Protein AF-A0AA86IU92-F1 (afdb_monomer_lite)

pLDDT: mean 77.69, std 17.79, range [36.94, 96.38]

Secondary structure (DSSP, 8-state):
------------------------TT-EEEETTEEEE--TT-PEEEEEEEEEEETT-TTSPPEEEEEEEEEEESSEEEE--PPSSEEEEEEEEETTEEEEEEEEE-SSS-EEE--EE-

Sequence (118 aa):
MKSLLLLFPFMLSACCWEHQIALHPGDASINRSSICISSSGGKNLSGYALDARTLDNHYAERDLVVSETVNARTPYCFKLNLDSYMEYTLYYELDDVNYTVQFITDNSPIVYTKAYSN

Structure (mmCIF, N/CA/C/O backbone):
data_AF-A0AA86IU92-F1
#
_entry.id   AF-A0AA86IU92-F1
#
loop_
_atom_site.group_PDB
_atom_site.id
_atom_site.type_symbol
_atom_site.label_atom_id
_atom_site.label_alt_id
_atom_site.label_comp_id
_atom_site.label_asym_id
_atom_site.label_entity_id
_atom_site.label_seq_id
_atom_site.pdbx_PDB_ins_code
_atom_site.Cartn_x
_atom_site.Cartn_y
_atom_site.Cartn_z
_atom_site.occupancy
_atom_site.B_iso_or_equiv
_atom_site.auth_seq_id
_atom_site.auth_comp_id
_atom_site.auth_asym_id
_atom_site.auth_atom_id
_atom_site.pdbx_PDB_model_num
ATOM 1 N N . MET A 1 1 ? 46.568 -12.686 51.728 1.00 39.03 1 MET A N 1
ATOM 2 C CA . MET A 1 1 ? 45.407 -13.414 51.163 1.00 39.03 1 MET A CA 1
ATOM 3 C C . MET A 1 1 ? 44.272 -12.399 51.057 1.00 39.03 1 MET A C 1
ATOM 5 O O . MET A 1 1 ? 43.881 -11.865 52.078 1.00 39.03 1 MET A O 1
ATOM 9 N N . LYS A 1 2 ? 44.072 -11.790 49.880 1.00 44.25 2 LYS A N 1
ATOM 10 C CA . LYS A 1 2 ? 42.998 -12.107 48.913 1.00 44.25 2 LYS A CA 1
ATOM 11 C C . LYS A 1 2 ? 41.590 -12.058 49.533 1.00 44.25 2 LYS A C 1
ATOM 13 O O . LYS A 1 2 ? 41.143 -13.052 50.083 1.00 44.25 2 LYS A O 1
ATOM 18 N N . SER A 1 3 ? 40.881 -10.949 49.329 1.00 51.94 3 SER A N 1
ATOM 19 C CA . SER A 1 3 ? 39.486 -11.004 48.883 1.00 51.94 3 SER A CA 1
ATOM 20 C C . SER A 1 3 ? 39.173 -9.751 48.070 1.00 51.94 3 SER A C 1
ATOM 22 O O . SER A 1 3 ? 39.070 -8.641 48.584 1.00 51.94 3 SER A O 1
ATOM 24 N N . LEU A 1 4 ? 39.155 -9.974 46.762 1.00 55.44 4 LEU A N 1
ATOM 25 C CA . LEU A 1 4 ? 38.737 -9.081 45.700 1.00 55.44 4 LEU A CA 1
ATOM 26 C C . LEU A 1 4 ? 37.233 -9.348 45.528 1.00 55.44 4 LEU A C 1
ATOM 28 O O . LEU A 1 4 ? 36.868 -10.425 45.065 1.00 55.44 4 LEU A O 1
ATOM 32 N N . LEU A 1 5 ? 36.371 -8.426 45.949 1.00 53.19 5 LEU A N 1
ATOM 33 C CA . LEU A 1 5 ? 34.919 -8.507 45.744 1.00 53.19 5 LEU A CA 1
ATOM 34 C C . LEU A 1 5 ? 34.531 -7.290 44.896 1.00 53.19 5 LEU A C 1
ATOM 36 O O . LEU A 1 5 ? 34.331 -6.195 45.403 1.00 53.19 5 LEU A O 1
ATOM 40 N N . LEU A 1 6 ? 34.863 -7.360 43.605 1.00 54.34 6 LEU A N 1
ATOM 41 C CA . LEU A 1 6 ? 33.914 -7.634 42.519 1.00 54.34 6 LEU A CA 1
ATOM 42 C C . LEU A 1 6 ? 32.808 -6.574 42.435 1.00 54.34 6 LEU A C 1
ATOM 44 O O . LEU A 1 6 ? 31.696 -6.746 42.919 1.00 54.34 6 LEU A O 1
ATOM 48 N N . LEU A 1 7 ? 33.203 -5.462 41.807 1.00 54.31 7 LEU A N 1
ATOM 49 C CA . LEU A 1 7 ? 32.497 -4.763 40.730 1.00 54.31 7 LEU A CA 1
ATOM 50 C C . LEU A 1 7 ? 31.068 -5.267 40.485 1.00 54.31 7 LEU A C 1
ATOM 52 O O . LEU A 1 7 ? 30.880 -6.341 39.924 1.00 54.31 7 LEU A O 1
ATOM 56 N N . PHE A 1 8 ? 30.087 -4.437 40.830 1.00 50.84 8 PHE A N 1
ATOM 57 C CA . PHE A 1 8 ? 28.767 -4.425 40.205 1.00 50.84 8 PHE A CA 1
ATOM 58 C C . PHE A 1 8 ? 28.943 -4.029 38.728 1.00 50.84 8 PHE A C 1
ATOM 60 O O . PHE A 1 8 ? 29.251 -2.862 38.473 1.00 50.84 8 PHE A O 1
ATOM 67 N N . PRO A 1 9 ? 28.721 -4.901 37.727 1.00 54.94 9 PRO A N 1
ATOM 68 C CA . PRO A 1 9 ? 28.294 -4.407 36.440 1.00 54.94 9 PRO A CA 1
ATOM 69 C C . PRO A 1 9 ? 26.780 -4.246 36.560 1.00 54.94 9 PRO A C 1
ATOM 71 O O . PRO A 1 9 ? 26.026 -5.217 36.493 1.00 54.94 9 PRO A O 1
ATOM 74 N N . PHE A 1 10 ? 26.323 -3.011 36.765 1.00 52.16 10 PHE A N 1
ATOM 75 C CA . PHE A 1 10 ? 24.986 -2.656 36.312 1.00 52.16 10 PHE A CA 1
ATOM 76 C C . PHE A 1 10 ? 24.996 -2.905 34.804 1.00 52.16 10 PHE A C 1
ATOM 78 O O . PHE A 1 10 ? 25.493 -2.096 34.023 1.00 52.16 10 PHE A O 1
ATOM 85 N N . MET A 1 11 ? 24.519 -4.089 34.424 1.00 49.09 11 MET A N 1
ATOM 86 C CA . MET A 1 11 ? 24.037 -4.396 33.092 1.00 49.09 11 MET A CA 1
ATOM 87 C C . MET A 1 11 ? 22.892 -3.420 32.845 1.00 49.09 11 MET A C 1
ATOM 89 O O . MET A 1 11 ? 21.728 -3.722 33.093 1.00 49.09 11 MET A O 1
ATOM 93 N N . LEU A 1 12 ? 23.241 -2.204 32.424 1.00 49.56 12 LEU A N 1
ATOM 94 C CA . LEU A 1 12 ? 22.343 -1.364 31.667 1.00 49.56 12 LEU A CA 1
ATOM 95 C C . LEU A 1 12 ? 22.051 -2.180 30.418 1.00 49.56 12 LEU A C 1
ATOM 97 O O . LEU A 1 12 ? 22.818 -2.189 29.458 1.00 49.56 12 LEU A O 1
ATOM 101 N N . SER A 1 13 ? 20.956 -2.929 30.494 1.00 44.88 13 SER A N 1
ATOM 102 C CA . SER A 1 13 ? 20.151 -3.281 29.350 1.00 44.88 13 SER A CA 1
ATOM 103 C C . SER A 1 13 ? 19.896 -1.977 28.605 1.00 44.88 13 SER A C 1
ATOM 105 O O . SER A 1 13 ? 18.922 -1.267 28.861 1.00 44.88 13 SER A O 1
ATOM 107 N N . ALA A 1 14 ? 20.807 -1.630 27.699 1.00 43.88 14 ALA A N 1
ATOM 108 C CA . ALA A 1 14 ? 20.441 -0.897 26.516 1.00 43.88 14 ALA A CA 1
ATOM 109 C C . ALA A 1 14 ? 19.458 -1.833 25.817 1.00 43.88 14 ALA A C 1
ATOM 111 O O . ALA A 1 14 ? 19.845 -2.706 25.039 1.00 43.88 14 ALA A O 1
ATOM 112 N N . CYS A 1 15 ? 18.188 -1.727 26.233 1.00 41.53 15 CYS A N 1
ATOM 113 C CA . CYS A 1 15 ? 17.056 -2.165 25.453 1.00 41.53 15 CYS A CA 1
ATOM 114 C C . CYS A 1 15 ? 17.402 -1.769 24.037 1.00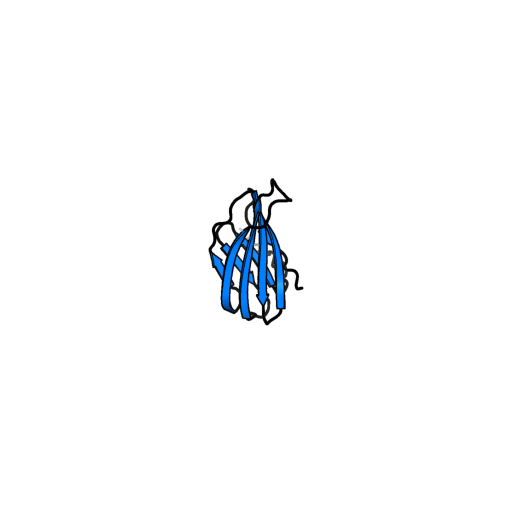 41.53 15 CYS A C 1
ATOM 116 O O . CYS A 1 15 ? 17.709 -0.599 23.786 1.00 41.53 15 CYS A O 1
ATOM 118 N N . CYS A 1 16 ? 17.454 -2.778 23.172 1.00 40.06 16 CYS A N 1
ATOM 119 C CA . CYS A 1 16 ? 17.524 -2.579 21.749 1.00 40.06 16 CYS A CA 1
ATOM 120 C C . CYS A 1 16 ? 16.503 -1.490 21.454 1.00 40.06 16 CYS A C 1
ATOM 122 O O . CYS A 1 16 ? 15.301 -1.678 21.636 1.00 40.06 16 CYS A O 1
ATOM 124 N N . TRP A 1 17 ? 17.017 -0.307 21.130 1.00 37.62 17 TRP A N 1
ATOM 125 C CA . TRP A 1 17 ? 16.248 0.775 20.564 1.00 37.62 17 TRP A CA 1
ATOM 126 C C . TRP A 1 17 ? 15.938 0.289 19.155 1.00 37.62 17 TRP A C 1
ATOM 128 O O . TRP A 1 17 ? 16.541 0.716 18.171 1.00 37.62 17 TRP A O 1
ATOM 138 N N . GLU A 1 18 ? 15.062 -0.715 19.076 1.00 41.59 18 GLU A N 1
ATOM 139 C CA . GLU A 1 18 ? 14.247 -0.942 17.908 1.00 41.59 18 GLU A CA 1
ATOM 140 C C . GLU A 1 18 ? 13.644 0.424 17.663 1.00 41.59 18 GLU A C 1
ATOM 142 O O . GLU A 1 18 ? 12.913 0.953 18.502 1.00 41.59 18 GLU A O 1
ATOM 147 N N . HIS A 1 19 ? 14.111 1.049 16.589 1.00 36.94 19 HIS A N 1
ATOM 148 C CA . HIS A 1 19 ? 13.586 2.285 16.062 1.00 36.94 19 HIS A CA 1
ATOM 149 C C . HIS A 1 19 ? 12.077 2.077 15.903 1.00 36.94 19 HIS A C 1
ATOM 151 O O . HIS A 1 19 ? 11.601 1.655 14.853 1.00 36.94 19 HIS A O 1
ATOM 157 N N . GLN A 1 20 ? 11.314 2.360 16.958 1.00 40.00 20 GLN A N 1
ATOM 158 C CA . GLN A 1 20 ? 9.896 2.633 16.875 1.00 40.00 20 GLN A CA 1
ATOM 159 C C . GLN A 1 20 ? 9.830 3.990 16.189 1.00 40.00 20 GLN A C 1
ATOM 161 O O . GLN A 1 20 ? 9.654 5.032 16.817 1.00 40.00 20 GLN A O 1
ATOM 166 N N . ILE A 1 21 ? 10.091 3.979 14.879 1.00 45.28 21 ILE A N 1
ATOM 167 C CA . ILE A 1 21 ? 9.661 5.033 13.980 1.00 45.28 21 ILE A CA 1
ATOM 168 C C . ILE A 1 21 ? 8.181 5.142 14.301 1.00 45.28 21 ILE A C 1
ATOM 170 O O . ILE A 1 21 ? 7.453 4.164 14.141 1.00 45.28 21 ILE A O 1
ATOM 174 N N . ALA A 1 22 ? 7.786 6.258 14.908 1.00 39.47 22 ALA A N 1
ATOM 175 C CA . ALA A 1 22 ? 6.407 6.500 15.276 1.00 39.47 22 ALA A CA 1
ATOM 176 C C . ALA A 1 22 ? 5.583 6.389 13.991 1.00 39.47 22 ALA A C 1
ATOM 178 O O . ALA A 1 22 ? 5.599 7.307 13.172 1.00 39.47 22 ALA A O 1
ATOM 179 N N . LEU A 1 23 ? 4.965 5.222 13.788 1.00 52.81 23 LEU A N 1
ATOM 180 C CA . LEU A 1 23 ? 4.169 4.941 12.608 1.00 52.81 23 LEU A CA 1
ATOM 181 C C . LEU A 1 23 ? 2.962 5.870 12.692 1.00 52.81 23 LEU A C 1
ATOM 183 O O . LEU A 1 23 ? 2.181 5.806 13.650 1.00 52.81 23 LEU A O 1
ATOM 187 N N . HIS A 1 24 ? 2.842 6.781 11.735 1.00 60.94 24 HIS A N 1
ATOM 188 C CA . HIS A 1 24 ? 1.644 7.588 11.607 1.00 60.94 24 HIS A CA 1
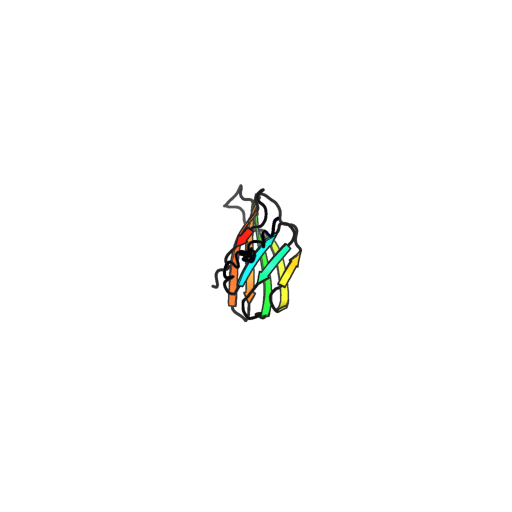ATOM 189 C C . HIS A 1 24 ? 0.451 6.652 11.333 1.00 60.94 24 HIS A C 1
ATOM 191 O O . HIS A 1 24 ? 0.630 5.563 10.778 1.00 60.94 24 HIS A O 1
ATOM 197 N N . PRO A 1 25 ? -0.776 7.020 11.749 1.00 60.94 25 PRO A N 1
ATOM 198 C CA . PRO A 1 25 ? -1.956 6.215 11.462 1.00 60.94 25 PRO A CA 1
ATOM 199 C C . PRO A 1 25 ? -2.079 6.016 9.950 1.00 60.94 25 PRO A C 1
ATOM 201 O O . PRO A 1 25 ? -2.292 6.988 9.226 1.00 60.94 25 PRO A O 1
ATOM 204 N N . GLY A 1 26 ? -1.930 4.773 9.497 1.00 66.06 26 GLY A N 1
ATOM 205 C CA . GLY A 1 26 ? -1.947 4.415 8.088 1.00 66.06 26 GLY A CA 1
ATOM 206 C C . GLY A 1 26 ? -0.603 3.958 7.530 1.00 66.06 26 GLY A C 1
ATOM 207 O O . GLY A 1 26 ? -0.619 3.412 6.444 1.00 66.06 26 GLY A O 1
ATOM 208 N N . ASP A 1 27 ? 0.538 4.107 8.202 1.00 79.75 27 ASP A N 1
ATOM 209 C CA . ASP A 1 27 ? 1.828 3.731 7.602 1.00 79.75 27 ASP A CA 1
ATOM 210 C C . ASP A 1 27 ? 1.875 2.282 7.080 1.00 79.75 27 ASP A C 1
ATOM 212 O O . ASP A 1 27 ? 1.335 1.344 7.681 1.00 79.75 27 ASP A O 1
ATOM 216 N N . ALA A 1 28 ? 2.565 2.111 5.950 1.00 85.69 28 ALA A N 1
ATOM 217 C CA . ALA A 1 28 ? 2.733 0.826 5.290 1.00 85.69 28 ALA A CA 1
ATOM 218 C C . ALA A 1 28 ? 4.197 0.370 5.343 1.00 85.69 28 ALA A C 1
ATOM 220 O O . ALA A 1 28 ? 5.127 1.131 5.059 1.00 85.69 28 ALA A O 1
ATOM 221 N N . SER A 1 29 ? 4.396 -0.899 5.694 1.00 87.38 29 SER A N 1
ATOM 222 C CA . SER A 1 29 ? 5.679 -1.591 5.569 1.00 87.38 29 SER A CA 1
ATOM 223 C C . SER A 1 29 ? 5.658 -2.466 4.324 1.00 87.38 29 SER A C 1
ATOM 225 O O . SER A 1 29 ? 4.726 -3.253 4.133 1.00 87.38 29 SER A O 1
ATOM 227 N N . ILE A 1 30 ? 6.675 -2.323 3.474 1.00 87.56 30 ILE A N 1
ATOM 228 C CA . ILE A 1 30 ? 6.763 -3.014 2.191 1.00 87.56 30 ILE A CA 1
ATOM 229 C C . ILE A 1 30 ? 7.956 -3.964 2.195 1.00 87.56 30 ILE A C 1
ATOM 231 O O . ILE A 1 30 ? 9.113 -3.585 2.394 1.00 87.56 30 ILE A O 1
ATOM 235 N N . ASN A 1 31 ? 7.653 -5.222 1.902 1.00 86.50 31 ASN A N 1
ATOM 236 C CA . ASN A 1 31 ? 8.600 -6.277 1.593 1.00 86.50 31 ASN A CA 1
ATOM 237 C C . ASN A 1 31 ? 8.312 -6.784 0.171 1.00 86.50 31 ASN A C 1
ATOM 239 O O . ASN A 1 31 ? 7.172 -6.746 -0.283 1.00 86.50 31 ASN A O 1
ATOM 243 N N . ARG A 1 32 ? 9.320 -7.322 -0.523 1.00 84.12 32 ARG A N 1
ATOM 244 C CA . ARG A 1 32 ? 9.176 -7.886 -1.877 1.00 84.12 32 ARG A CA 1
ATOM 245 C C . ARG A 1 32 ? 8.065 -8.930 -2.005 1.00 84.12 32 ARG A C 1
ATOM 247 O O . ARG A 1 32 ? 7.566 -9.119 -3.104 1.00 84.12 32 ARG A O 1
ATOM 254 N N . SER A 1 33 ? 7.711 -9.615 -0.918 1.00 88.81 33 SER A N 1
ATOM 255 C CA . SER A 1 33 ? 6.680 -10.659 -0.900 1.00 88.81 33 SER A CA 1
ATOM 256 C C . SER A 1 33 ? 5.402 -10.282 -0.134 1.00 88.81 33 SER A C 1
ATOM 258 O O . SER A 1 33 ? 4.487 -11.106 -0.019 1.00 88.81 33 SER A O 1
ATOM 260 N N . SER A 1 34 ? 5.322 -9.073 0.434 1.00 90.44 34 SER A N 1
ATOM 261 C CA . SER A 1 34 ? 4.161 -8.653 1.224 1.00 90.44 34 SER A CA 1
ATOM 262 C C . SER A 1 34 ? 4.107 -7.153 1.472 1.00 90.44 34 SER A C 1
ATOM 264 O O . SER A 1 34 ? 5.133 -6.526 1.732 1.00 90.44 34 SER A O 1
ATOM 266 N N . ILE A 1 35 ? 2.896 -6.621 1.567 1.00 91.50 35 ILE A N 1
ATOM 267 C CA . ILE A 1 35 ? 2.635 -5.266 2.055 1.00 91.50 35 ILE A CA 1
ATOM 268 C C . ILE A 1 35 ? 1.819 -5.370 3.341 1.00 91.50 35 ILE A C 1
ATOM 270 O O . ILE A 1 35 ? 0.859 -6.137 3.411 1.00 91.50 35 ILE A O 1
ATOM 274 N N . CYS A 1 36 ? 2.207 -4.605 4.358 1.00 91.50 36 CYS A N 1
ATOM 275 C CA . CYS A 1 36 ? 1.552 -4.562 5.659 1.00 91.50 36 CYS A CA 1
ATOM 276 C C . CYS A 1 36 ? 1.088 -3.141 5.980 1.00 91.50 36 CYS A C 1
ATOM 278 O O . CYS A 1 36 ? 1.917 -2.250 6.152 1.00 91.50 36 CYS A O 1
ATOM 280 N N . ILE A 1 37 ? -0.221 -2.944 6.122 1.00 90.38 37 ILE A N 1
ATOM 281 C CA . ILE A 1 37 ? -0.844 -1.674 6.509 1.00 90.38 37 ILE A CA 1
ATOM 282 C C . ILE A 1 37 ? -1.033 -1.665 8.026 1.00 90.38 37 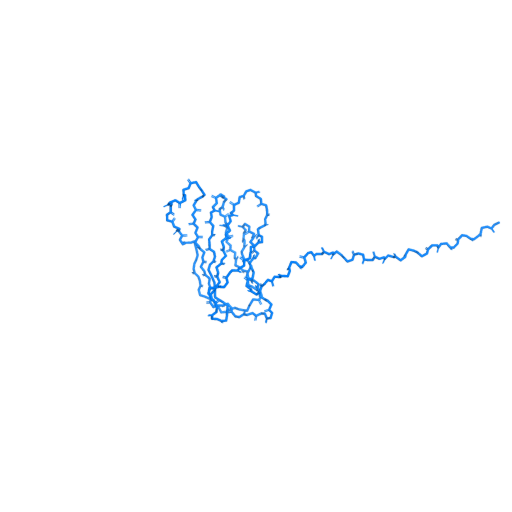ILE A C 1
ATOM 284 O O . ILE A 1 37 ? -1.636 -2.583 8.590 1.00 90.38 37 ILE A O 1
ATOM 288 N N . SER A 1 38 ? -0.531 -0.626 8.693 1.00 85.94 38 SER A N 1
ATOM 289 C CA . SER A 1 38 ? -0.590 -0.475 10.149 1.00 85.94 38 SER A CA 1
ATOM 290 C C . SER A 1 38 ? -1.246 0.846 10.550 1.00 85.94 38 SER A C 1
ATOM 292 O O . SER A 1 38 ? -1.084 1.872 9.901 1.00 85.94 38 SER A O 1
ATOM 294 N N . SER A 1 39 ? -1.974 0.849 11.666 1.00 79.75 39 SER A N 1
ATOM 295 C CA . SER A 1 39 ? -2.495 2.078 12.267 1.00 79.75 39 SER A CA 1
ATOM 296 C C . SER A 1 39 ? -2.473 1.985 13.783 1.00 79.75 39 SER A C 1
ATOM 298 O O . SER A 1 39 ? -2.804 0.946 14.360 1.00 79.75 39 SER A O 1
ATOM 300 N N . SER A 1 40 ? -2.156 3.100 14.443 1.00 70.31 40 SER A N 1
ATOM 301 C CA . SER A 1 40 ? -2.378 3.231 15.880 1.00 70.31 40 SER A CA 1
ATOM 302 C C . SER A 1 40 ? -3.876 3.086 16.188 1.00 70.31 40 SER A C 1
ATOM 304 O O . SER A 1 40 ? -4.729 3.581 15.450 1.00 70.31 40 SER A O 1
ATOM 306 N N . GLY A 1 41 ? -4.204 2.325 17.237 1.00 73.50 41 GLY A N 1
ATOM 307 C CA . GLY A 1 41 ? -5.588 2.072 17.666 1.00 73.50 41 GLY A CA 1
ATOM 308 C C . GLY A 1 41 ? -6.352 0.986 16.893 1.00 73.50 41 GLY A C 1
ATOM 309 O O . GLY A 1 41 ? -7.453 0.629 17.307 1.00 73.50 41 GLY A O 1
ATOM 310 N N . GLY A 1 42 ? -5.768 0.418 15.829 1.00 80.00 42 GLY A N 1
ATOM 311 C CA . GLY A 1 42 ? -6.378 -0.653 15.038 1.00 80.00 42 GLY A CA 1
ATOM 312 C C . GLY A 1 42 ? -7.624 -0.187 14.283 1.00 80.00 42 GLY A C 1
ATOM 313 O O . GLY A 1 42 ? -8.731 -0.422 14.752 1.00 80.00 42 GLY A O 1
ATOM 314 N N . LYS A 1 43 ? -7.456 0.453 13.127 1.00 89.19 43 LYS A N 1
ATOM 315 C CA . LYS A 1 43 ? -8.566 0.931 12.285 1.00 89.19 43 LYS A CA 1
ATOM 316 C C . LYS A 1 43 ? -9.159 -0.190 11.428 1.00 89.19 43 LYS A C 1
ATOM 318 O O . LYS A 1 43 ? -8.500 -1.217 11.232 1.00 89.19 43 LYS A O 1
ATOM 323 N N . ASN A 1 44 ? -10.377 -0.007 10.924 1.00 93.31 44 ASN A N 1
ATOM 324 C CA . ASN A 1 44 ? -10.982 -0.921 9.959 1.00 93.31 44 ASN A CA 1
ATOM 325 C C . ASN A 1 44 ? -10.488 -0.595 8.548 1.00 93.31 44 ASN A C 1
ATOM 327 O O . ASN A 1 44 ? -10.664 0.518 8.072 1.00 93.31 44 ASN A O 1
ATOM 331 N N . LEU A 1 45 ? -9.897 -1.583 7.888 1.00 93.81 45 LEU A N 1
ATOM 332 C CA . LEU A 1 45 ? -9.543 -1.582 6.477 1.00 93.81 45 LEU A CA 1
ATOM 333 C C . LEU A 1 45 ? -10.730 -2.116 5.670 1.00 93.81 45 LEU A C 1
ATOM 335 O O . LEU A 1 45 ? -11.136 -3.266 5.874 1.00 93.81 45 LEU A O 1
ATOM 339 N N . SER A 1 46 ? -11.261 -1.290 4.771 1.00 95.12 46 SER A N 1
ATOM 340 C CA . SER A 1 46 ? -12.397 -1.614 3.889 1.00 95.12 46 SER A CA 1
ATOM 341 C C . SER A 1 46 ? -11.959 -2.054 2.483 1.00 95.12 46 SER A C 1
ATOM 343 O O . SER A 1 46 ? -12.690 -2.747 1.773 1.00 95.12 46 SER A O 1
ATOM 345 N N . GLY A 1 47 ? -10.740 -1.708 2.068 1.00 94.88 47 GLY A N 1
ATOM 346 C CA . GLY A 1 47 ? -10.215 -2.087 0.760 1.00 94.88 47 GLY A CA 1
ATOM 347 C C . GLY A 1 47 ? -8.797 -1.599 0.512 1.00 94.88 47 GLY A C 1
ATOM 348 O O . GLY A 1 47 ? -8.303 -0.706 1.204 1.00 94.88 47 GLY A O 1
ATOM 349 N N . TYR A 1 48 ? -8.154 -2.194 -0.491 1.00 95.12 48 TYR A N 1
ATOM 350 C CA . TYR A 1 48 ? -6.881 -1.731 -1.029 1.00 95.12 48 TYR A CA 1
ATOM 351 C C . TYR A 1 48 ? -6.788 -1.961 -2.540 1.00 95.12 48 TYR A C 1
ATOM 353 O O . TYR A 1 48 ? -7.390 -2.882 -3.092 1.00 95.12 48 TYR A O 1
ATOM 361 N N . ALA A 1 49 ? -5.998 -1.129 -3.208 1.00 96.38 49 ALA A N 1
ATOM 362 C CA . ALA A 1 49 ? -5.603 -1.288 -4.596 1.00 96.38 49 ALA A CA 1
ATOM 363 C C . ALA A 1 49 ? -4.117 -0.958 -4.756 1.00 96.38 49 ALA A C 1
ATOM 365 O O . ALA A 1 49 ? -3.586 -0.100 -4.052 1.00 96.38 49 ALA A O 1
ATOM 366 N N . LEU A 1 50 ? -3.441 -1.648 -5.667 1.00 95.44 50 LEU A N 1
ATOM 367 C CA . LEU A 1 50 ? -2.037 -1.430 -5.976 1.00 95.44 50 LEU A CA 1
ATOM 368 C C . LEU A 1 50 ? -1.880 -1.260 -7.478 1.00 95.44 50 LEU A C 1
ATOM 370 O O . LEU A 1 50 ? -2.133 -2.192 -8.238 1.00 95.44 50 LEU A O 1
ATOM 374 N N . ASP A 1 51 ? -1.380 -0.100 -7.859 1.00 94.69 51 ASP A N 1
ATOM 375 C CA . ASP A 1 51 ? -1.006 0.223 -9.226 1.00 94.69 51 ASP A CA 1
ATOM 376 C C . ASP A 1 51 ? 0.512 0.133 -9.384 1.00 94.69 51 ASP A C 1
ATOM 378 O O . ASP A 1 51 ? 1.252 0.417 -8.435 1.00 94.69 51 ASP A O 1
ATOM 382 N N . ALA A 1 52 ? 0.989 -0.212 -10.578 1.00 92.69 52 ALA A N 1
ATOM 383 C CA . ALA A 1 52 ? 2.409 -0.297 -10.898 1.00 92.69 52 ALA A CA 1
ATOM 384 C C . ALA A 1 52 ? 2.740 0.339 -12.245 1.00 92.69 52 ALA A C 1
ATOM 386 O O . ALA A 1 52 ? 1.936 0.332 -13.168 1.00 92.69 52 ALA A O 1
ATOM 387 N N . ARG A 1 53 ? 3.963 0.844 -12.379 1.00 90.81 53 ARG A N 1
ATOM 388 C CA . ARG A 1 53 ? 4.569 1.190 -13.668 1.00 90.81 53 ARG A CA 1
ATOM 389 C C . ARG A 1 53 ? 6.066 0.926 -13.642 1.00 90.81 53 ARG A C 1
ATOM 391 O O . ARG A 1 53 ? 6.681 0.940 -12.576 1.00 90.81 53 ARG A O 1
ATOM 398 N N . THR A 1 54 ? 6.663 0.730 -14.809 1.00 87.12 54 THR A N 1
ATOM 399 C CA . THR A 1 54 ? 8.115 0.588 -14.930 1.00 87.12 54 THR A CA 1
ATOM 400 C C . THR A 1 54 ? 8.823 1.925 -14.677 1.00 87.12 54 THR A C 1
ATOM 402 O O . THR A 1 54 ? 8.313 2.992 -15.023 1.00 87.12 54 THR A O 1
ATOM 405 N N . LEU A 1 55 ? 10.008 1.893 -14.053 1.00 83.50 55 LEU A N 1
ATOM 406 C CA . LEU A 1 55 ? 10.799 3.110 -13.792 1.00 83.50 55 LEU A CA 1
ATOM 407 C C . LEU A 1 55 ? 11.413 3.725 -15.056 1.00 83.50 55 LEU A C 1
ATOM 409 O O . LEU A 1 55 ? 11.733 4.911 -15.077 1.00 83.50 55 LEU A O 1
ATOM 413 N N . ASP A 1 56 ? 11.619 2.922 -16.096 1.00 80.44 56 ASP A N 1
ATOM 414 C CA . ASP A 1 56 ? 12.251 3.342 -17.348 1.00 80.44 56 ASP A CA 1
ATOM 415 C C . ASP A 1 56 ? 11.333 4.191 -18.240 1.00 80.44 56 ASP A C 1
ATOM 417 O O . ASP A 1 56 ? 11.810 4.850 -19.166 1.00 80.44 56 ASP A O 1
ATOM 421 N N . ASN A 1 57 ? 10.031 4.227 -17.944 1.00 76.75 57 ASN A N 1
ATOM 422 C CA . ASN A 1 57 ? 9.054 4.972 -18.716 1.00 76.75 57 ASN A CA 1
ATOM 423 C C . ASN A 1 57 ? 8.049 5.699 -17.814 1.00 76.75 57 ASN A C 1
ATOM 425 O O . ASN A 1 57 ? 6.939 5.236 -17.568 1.00 76.75 57 ASN A O 1
ATOM 429 N N . HIS A 1 58 ? 8.399 6.912 -17.381 1.00 66.31 58 HIS A N 1
ATOM 430 C CA . HIS A 1 58 ? 7.509 7.757 -16.574 1.00 66.31 58 HIS A CA 1
ATOM 431 C C . HIS A 1 58 ? 6.195 8.162 -17.270 1.00 66.31 58 HIS A C 1
ATOM 433 O O . HIS A 1 58 ? 5.276 8.621 -16.588 1.00 66.31 58 HIS A O 1
ATOM 439 N N . TYR A 1 59 ? 6.100 8.000 -18.595 1.00 70.62 59 TYR A N 1
ATOM 440 C CA . TYR A 1 59 ? 4.880 8.236 -19.372 1.00 70.62 59 TYR A CA 1
ATOM 441 C C . TYR A 1 59 ? 4.043 6.969 -19.580 1.00 70.62 59 TYR A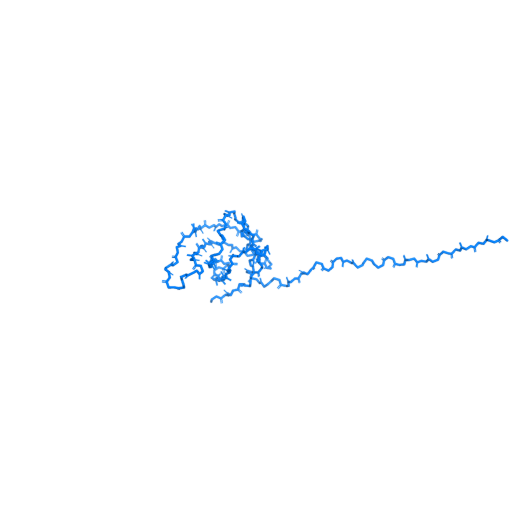 C 1
ATOM 443 O O . TYR A 1 59 ? 2.980 7.055 -20.191 1.00 70.62 59 TYR A O 1
ATOM 451 N N . ALA A 1 60 ? 4.507 5.809 -19.106 1.00 74.62 60 ALA A N 1
ATOM 452 C CA . ALA A 1 60 ? 3.706 4.596 -19.120 1.00 74.62 60 ALA A CA 1
ATOM 453 C C . ALA A 1 60 ? 2.463 4.777 -18.241 1.00 74.62 60 ALA A C 1
ATOM 455 O O . ALA A 1 60 ? 2.526 5.367 -17.153 1.00 74.62 60 ALA A O 1
ATOM 456 N N . GLU A 1 61 ? 1.338 4.257 -18.729 1.00 78.50 61 GLU A N 1
ATOM 457 C CA . GLU A 1 61 ? 0.145 4.090 -17.909 1.00 78.50 61 GLU A CA 1
ATOM 458 C C . GLU A 1 61 ? 0.455 3.155 -16.737 1.00 78.50 61 GLU A C 1
ATOM 460 O O . GLU A 1 61 ? 1.366 2.325 -16.795 1.00 78.50 61 GLU A O 1
ATOM 465 N N . ARG A 1 62 ? -0.269 3.350 -15.636 1.00 84.12 62 ARG A N 1
ATOM 466 C CA . ARG A 1 62 ? -0.150 2.484 -14.472 1.00 84.12 62 ARG A CA 1
ATOM 467 C C . ARG A 1 62 ? -1.075 1.289 -14.639 1.00 84.12 62 ARG A C 1
ATOM 469 O O . ARG A 1 62 ? -2.271 1.467 -14.857 1.00 84.12 62 ARG A O 1
ATOM 476 N N . ASP A 1 63 ? -0.517 0.101 -14.483 1.00 87.88 63 ASP A N 1
ATOM 477 C CA . ASP A 1 63 ? -1.252 -1.151 -14.510 1.00 87.88 63 ASP A CA 1
ATOM 478 C C . ASP A 1 63 ? -1.777 -1.477 -13.112 1.00 87.88 63 ASP A C 1
ATOM 480 O O . ASP A 1 63 ? -1.025 -1.472 -12.132 1.00 87.88 63 ASP A O 1
ATOM 484 N N . LEU A 1 64 ? -3.068 -1.800 -13.020 1.00 89.31 64 LEU A N 1
ATOM 485 C CA . LEU A 1 64 ? -3.666 -2.305 -11.788 1.00 89.31 64 LEU A CA 1
ATOM 486 C C . LEU A 1 64 ? -3.141 -3.721 -11.512 1.00 89.31 64 LEU A C 1
ATOM 488 O O . LEU A 1 64 ? -3.454 -4.664 -12.239 1.00 89.31 64 LEU A O 1
ATOM 492 N N . VAL A 1 65 ? -2.376 -3.876 -10.434 1.00 91.81 65 VAL A N 1
ATOM 493 C CA . VAL A 1 65 ? -1.779 -5.154 -10.013 1.00 91.81 65 VAL A CA 1
ATOM 494 C C . VAL A 1 65 ? -2.732 -5.950 -9.134 1.00 91.81 65 VAL A C 1
ATOM 496 O O . VAL A 1 65 ? -2.860 -7.164 -9.282 1.00 91.81 65 VAL A O 1
ATOM 499 N N . VAL A 1 66 ? -3.398 -5.276 -8.197 1.00 93.75 66 VAL A N 1
ATOM 500 C CA . VAL A 1 66 ? -4.393 -5.895 -7.316 1.00 93.75 66 VAL A CA 1
ATOM 501 C C . VAL A 1 66 ? -5.423 -4.865 -6.875 1.00 93.75 66 VAL A C 1
ATOM 503 O O . VAL A 1 66 ? -5.092 -3.704 -6.660 1.00 93.75 66 VAL A O 1
ATOM 506 N N . SER A 1 67 ? -6.672 -5.298 -6.716 1.00 95.62 67 SER A N 1
ATOM 507 C CA . SER A 1 67 ? -7.736 -4.535 -6.068 1.00 95.62 67 SER A CA 1
ATOM 508 C C . SER A 1 67 ? -8.628 -5.491 -5.293 1.00 95.62 67 SER A C 1
ATOM 510 O O . SER A 1 67 ? -9.146 -6.454 -5.860 1.00 95.62 67 SER A O 1
ATOM 512 N N . GLU A 1 68 ? -8.789 -5.239 -3.998 1.00 95.06 68 GLU A N 1
ATOM 513 C CA . GLU A 1 68 ? -9.604 -6.063 -3.117 1.00 95.06 68 GLU A CA 1
ATOM 514 C C . GLU A 1 68 ? -10.443 -5.206 -2.171 1.00 95.06 68 GLU A C 1
ATOM 516 O O . GLU A 1 68 ? -9.975 -4.226 -1.588 1.00 95.06 68 GLU A O 1
ATOM 521 N N . THR A 1 69 ? -11.693 -5.625 -1.978 1.00 94.56 69 THR A N 1
ATOM 522 C CA . THR A 1 69 ? -12.529 -5.181 -0.861 1.00 94.56 69 THR A CA 1
ATOM 523 C C . THR A 1 69 ? -12.307 -6.134 0.301 1.00 94.56 69 THR A C 1
ATOM 525 O O . THR A 1 69 ? -12.450 -7.348 0.153 1.00 94.56 69 THR A O 1
ATOM 528 N N . VAL A 1 70 ? -11.987 -5.589 1.468 1.00 93.06 70 VAL A N 1
ATOM 529 C CA . VAL A 1 70 ? -11.727 -6.368 2.679 1.00 93.06 70 VAL A CA 1
ATOM 530 C C . VAL A 1 70 ? -12.542 -5.823 3.845 1.00 93.06 70 VAL A C 1
ATOM 532 O O . VAL A 1 70 ? -13.076 -4.725 3.800 1.00 93.06 70 VAL A O 1
ATOM 535 N N . ASN A 1 71 ? -12.677 -6.609 4.906 1.00 92.44 71 ASN A N 1
ATOM 536 C CA . ASN A 1 71 ? -13.227 -6.135 6.171 1.00 92.44 71 ASN A CA 1
ATOM 537 C C . ASN A 1 71 ? -12.331 -6.668 7.283 1.00 92.44 71 ASN A C 1
ATOM 539 O O . ASN A 1 71 ? -12.548 -7.761 7.811 1.00 92.44 71 ASN A O 1
ATOM 543 N N . ALA A 1 72 ? -11.247 -5.940 7.544 1.00 92.38 72 ALA A N 1
ATOM 544 C CA . ALA A 1 72 ? -10.195 -6.370 8.453 1.00 92.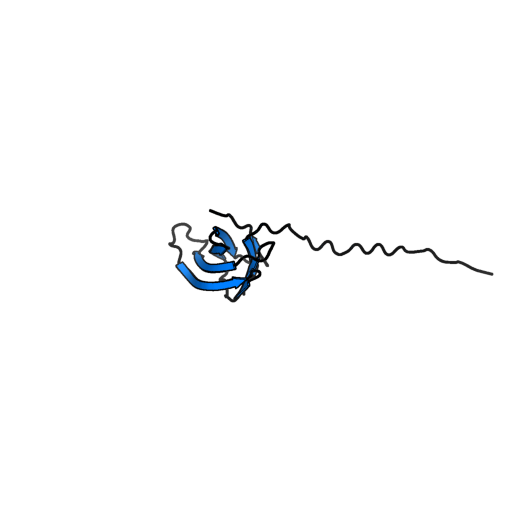38 72 ALA A CA 1
ATOM 545 C C . ALA A 1 72 ? -9.781 -5.242 9.400 1.00 92.38 72 ALA A C 1
ATOM 547 O O . ALA A 1 72 ? -9.835 -4.069 9.057 1.00 92.38 72 ALA A O 1
ATOM 548 N N . ARG A 1 73 ? -9.314 -5.594 10.598 1.00 91.31 73 ARG A N 1
ATOM 549 C CA . ARG A 1 73 ? -8.670 -4.653 11.527 1.00 91.31 73 ARG A CA 1
ATOM 550 C C . ARG A 1 73 ? -7.172 -4.587 11.236 1.00 91.31 73 ARG A C 1
ATOM 552 O O . ARG A 1 73 ? -6.546 -5.629 11.059 1.00 91.31 73 ARG A O 1
ATOM 559 N N . THR A 1 74 ? -6.578 -3.394 11.249 1.00 89.50 74 THR A N 1
ATOM 560 C CA . THR A 1 74 ? -5.112 -3.247 11.170 1.00 89.50 74 THR A CA 1
ATOM 561 C C . THR A 1 74 ? -4.429 -3.711 12.473 1.00 89.50 74 THR A C 1
ATOM 563 O O . THR A 1 74 ? -4.995 -3.468 13.545 1.00 89.50 74 THR A O 1
ATOM 566 N N . PRO A 1 75 ? -3.201 -4.270 12.427 1.00 90.12 75 PRO A N 1
ATOM 567 C CA . PRO A 1 75 ? -2.366 -4.424 11.236 1.00 90.12 75 PRO A CA 1
ATOM 568 C C . PRO A 1 75 ? -2.877 -5.529 10.307 1.00 90.12 75 PRO A C 1
ATOM 570 O O . PRO A 1 75 ? -3.275 -6.598 10.762 1.00 90.12 75 PRO A O 1
ATOM 573 N N . TYR A 1 76 ? -2.848 -5.265 9.003 1.00 91.38 76 TYR A N 1
ATOM 574 C CA . TYR A 1 76 ? -3.255 -6.218 7.974 1.00 91.38 76 TYR A CA 1
ATOM 575 C C . TYR A 1 76 ? -2.148 -6.354 6.933 1.00 91.38 76 TYR A C 1
ATOM 577 O O . TYR A 1 76 ? -1.657 -5.349 6.421 1.00 91.38 76 TYR A O 1
ATOM 585 N N . CYS A 1 77 ? -1.761 -7.592 6.627 1.00 92.06 77 CYS A N 1
ATOM 586 C CA . CYS A 1 77 ? -0.738 -7.895 5.634 1.00 92.06 77 CYS A CA 1
ATOM 587 C C . CYS A 1 77 ? -1.316 -8.772 4.531 1.00 92.06 77 CYS A C 1
ATOM 589 O O . CYS A 1 77 ? -1.880 -9.831 4.813 1.00 92.06 77 CYS A O 1
ATOM 591 N N . PHE A 1 78 ? -1.086 -8.380 3.285 1.00 92.56 78 PHE A N 1
ATOM 592 C CA . PHE A 1 78 ? -1.407 -9.185 2.115 1.00 92.56 78 PHE A CA 1
ATOM 593 C C . PHE A 1 78 ? -0.125 -9.571 1.382 1.00 92.56 78 PHE A C 1
ATOM 595 O O . PHE A 1 78 ? 0.888 -8.865 1.410 1.00 92.56 78 PHE A O 1
ATOM 602 N N . LYS A 1 79 ? -0.154 -10.760 0.779 1.00 92.44 79 LYS A N 1
ATOM 603 C CA . LYS A 1 79 ? 0.988 -11.331 0.069 1.00 92.44 79 LYS A CA 1
ATOM 604 C C . LYS A 1 79 ? 0.892 -10.978 -1.401 1.00 92.44 79 LYS A C 1
ATOM 606 O O . LYS A 1 79 ? -0.123 -11.260 -2.028 1.00 92.44 79 LYS A O 1
ATOM 611 N N . LEU A 1 80 ? 1.975 -10.450 -1.947 1.00 90.00 80 LEU A N 1
ATOM 612 C CA . LEU A 1 80 ? 2.163 -10.317 -3.383 1.00 90.00 80 LEU A CA 1
ATOM 613 C C . LEU A 1 80 ? 3.652 -10.309 -3.704 1.00 90.00 80 LEU A C 1
ATOM 615 O O . LEU A 1 80 ? 4.454 -9.907 -2.867 1.00 90.00 80 LEU A O 1
ATOM 619 N N . ASN A 1 81 ? 4.015 -10.732 -4.908 1.00 89.88 81 ASN A N 1
ATOM 620 C CA . ASN A 1 81 ? 5.390 -10.622 -5.373 1.00 89.88 81 ASN A CA 1
ATOM 621 C C . ASN A 1 81 ? 5.534 -9.308 -6.134 1.00 89.88 81 ASN A C 1
ATOM 623 O O . ASN A 1 81 ? 4.915 -9.134 -7.179 1.00 89.88 81 ASN A O 1
ATOM 627 N N . LEU A 1 82 ? 6.319 -8.391 -5.579 1.00 88.88 82 LEU A N 1
ATOM 628 C CA . LEU A 1 82 ? 6.658 -7.136 -6.227 1.00 88.88 82 LEU A CA 1
ATOM 629 C C . LEU A 1 82 ? 7.805 -7.358 -7.209 1.00 88.88 82 LEU A C 1
ATOM 631 O O . LEU A 1 82 ? 8.851 -7.914 -6.849 1.00 88.88 82 LEU A O 1
ATOM 635 N N . ASP A 1 83 ? 7.629 -6.860 -8.423 1.00 88.88 83 ASP A N 1
ATOM 636 C CA . ASP A 1 83 ? 8.687 -6.813 -9.417 1.00 88.88 83 ASP A CA 1
ATOM 637 C C . ASP A 1 83 ? 9.742 -5.782 -9.011 1.00 88.88 83 ASP A C 1
ATOM 639 O O . ASP A 1 83 ? 9.485 -4.842 -8.256 1.00 88.88 83 ASP A O 1
ATOM 643 N N . SER A 1 84 ? 10.973 -5.985 -9.474 1.00 86.62 84 SER A N 1
ATOM 644 C CA . SER A 1 84 ? 12.070 -5.038 -9.249 1.00 86.62 84 SER A 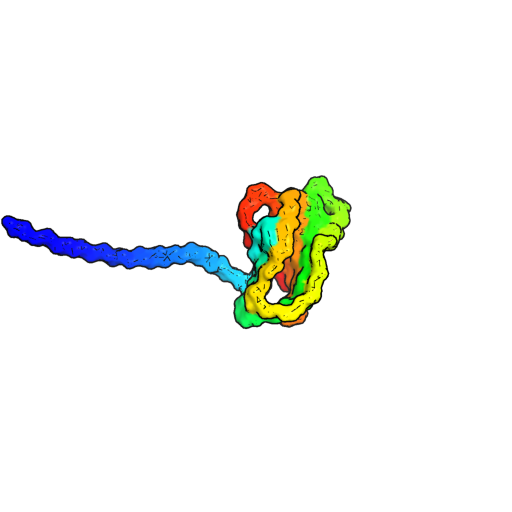CA 1
ATOM 645 C C . SER A 1 84 ? 12.059 -3.952 -10.321 1.00 86.62 84 SER A C 1
ATOM 647 O O . SER A 1 84 ? 11.663 -4.213 -11.451 1.00 86.62 84 SER A O 1
ATOM 649 N N . TYR A 1 85 ? 12.572 -2.769 -9.988 1.00 87.12 85 TYR A N 1
ATOM 650 C CA . TYR A 1 85 ? 12.649 -1.602 -10.873 1.00 87.12 85 TYR A CA 1
ATOM 651 C C . TYR A 1 85 ? 11.284 -1.057 -11.320 1.00 87.12 85 TYR A C 1
ATOM 653 O O . TYR A 1 85 ? 11.127 -0.582 -12.447 1.00 87.12 85 TYR A O 1
ATOM 661 N N . MET A 1 86 ? 10.314 -1.083 -10.405 1.00 88.50 86 MET A N 1
ATOM 662 C CA . MET A 1 86 ? 8.965 -0.563 -10.616 1.00 88.50 86 MET A CA 1
ATOM 663 C C . MET A 1 86 ? 8.661 0.569 -9.637 1.00 88.50 86 MET A C 1
ATOM 665 O O . MET A 1 86 ? 9.153 0.597 -8.508 1.00 88.50 86 MET A O 1
ATOM 669 N N . GLU A 1 87 ? 7.803 1.485 -10.060 1.00 90.62 87 GLU A N 1
ATOM 670 C CA . GLU A 1 87 ? 7.118 2.421 -9.183 1.00 90.62 87 GLU A CA 1
ATOM 671 C C . GLU A 1 87 ? 5.711 1.898 -8.908 1.00 90.62 87 GLU A C 1
ATOM 673 O O . GLU A 1 87 ? 4.933 1.656 -9.830 1.00 90.62 87 GLU A O 1
ATOM 678 N N . TYR A 1 88 ? 5.382 1.764 -7.632 1.00 91.50 88 TYR A N 1
ATOM 679 C CA . TYR A 1 88 ? 4.085 1.321 -7.163 1.00 91.50 88 TYR A CA 1
ATOM 680 C C . TYR A 1 88 ? 3.337 2.455 -6.475 1.00 91.50 88 TYR A C 1
ATOM 682 O O . TYR A 1 88 ? 3.919 3.361 -5.867 1.00 91.50 88 TYR A O 1
ATOM 690 N N . THR A 1 89 ? 2.013 2.396 -6.524 1.00 92.44 89 THR A N 1
ATOM 691 C CA . THR A 1 89 ? 1.164 3.203 -5.654 1.00 92.44 89 THR A CA 1
ATOM 692 C C . THR A 1 89 ? 0.076 2.360 -5.043 1.00 92.44 89 THR A C 1
ATOM 694 O O . THR A 1 89 ? -0.751 1.776 -5.733 1.00 92.44 89 THR A O 1
ATOM 697 N N . LEU A 1 90 ? 0.117 2.308 -3.721 1.00 93.44 90 LEU A N 1
ATOM 698 C CA . LEU A 1 90 ? -0.854 1.645 -2.885 1.00 93.44 90 LEU A CA 1
ATOM 699 C C . LEU A 1 90 ? -1.912 2.661 -2.454 1.00 93.44 90 LEU A C 1
ATOM 701 O O . LEU A 1 90 ? -1.590 3.688 -1.853 1.00 93.44 90 LEU A O 1
ATOM 705 N N . TYR A 1 91 ? -3.165 2.328 -2.719 1.00 94.31 91 TYR A N 1
ATOM 706 C CA . TYR A 1 91 ? -4.357 3.028 -2.264 1.00 94.31 91 TYR A CA 1
ATOM 707 C C . TYR A 1 91 ? -5.095 2.132 -1.276 1.00 94.31 91 TYR A C 1
ATOM 709 O O . TYR A 1 91 ? -5.185 0.926 -1.492 1.00 94.31 91 TYR A O 1
ATOM 717 N N . TYR A 1 92 ? -5.608 2.686 -0.186 1.00 93.88 92 TYR A N 1
ATOM 718 C CA . TYR A 1 92 ? -6.406 1.934 0.786 1.00 93.88 92 TYR A CA 1
ATOM 719 C C . TYR A 1 92 ? -7.229 2.878 1.646 1.00 93.88 92 TYR A C 1
ATOM 721 O O . TYR A 1 92 ? -6.920 4.063 1.761 1.00 93.88 92 TYR A O 1
ATOM 729 N N . GLU A 1 93 ? -8.263 2.337 2.276 1.00 93.62 93 GLU A N 1
ATOM 730 C CA . GLU A 1 93 ? -9.190 3.105 3.098 1.00 93.62 93 GLU A CA 1
ATOM 731 C C . GLU A 1 93 ? -9.216 2.555 4.529 1.00 93.62 93 GLU A C 1
ATOM 733 O O . GLU A 1 93 ? -9.413 1.357 4.742 1.00 93.62 93 GLU A O 1
ATOM 738 N N . LEU A 1 94 ? -8.984 3.433 5.512 1.00 92.44 94 LEU A N 1
ATOM 739 C CA . LEU A 1 94 ? -9.072 3.120 6.939 1.00 92.44 94 LEU A CA 1
ATOM 740 C C . LEU A 1 94 ? -10.128 3.991 7.616 1.00 92.44 94 LEU A C 1
ATOM 742 O O . LEU A 1 94 ? -9.943 5.206 7.687 1.00 92.44 94 LEU A O 1
ATOM 746 N N . ASP A 1 95 ? -11.164 3.375 8.187 1.00 91.94 95 ASP A N 1
ATOM 747 C CA . ASP A 1 95 ? -12.304 4.067 8.815 1.00 91.94 95 ASP A CA 1
ATOM 748 C C . ASP A 1 95 ? -12.830 5.223 7.935 1.00 91.94 95 ASP A C 1
ATOM 750 O O . ASP A 1 95 ? -12.869 6.375 8.369 1.00 91.94 95 ASP A O 1
ATOM 754 N N . ASP A 1 96 ? -13.154 4.919 6.674 1.00 90.19 96 ASP A N 1
ATOM 755 C CA . ASP A 1 96 ? -13.657 5.866 5.664 1.00 90.19 96 ASP A CA 1
ATOM 756 C C . ASP A 1 96 ? -12.661 6.977 5.247 1.00 90.19 96 ASP A C 1
ATOM 758 O O . ASP A 1 96 ? -13.024 7.923 4.545 1.00 90.19 96 ASP A O 1
ATOM 762 N N . VAL A 1 97 ? -11.388 6.881 5.654 1.00 90.75 97 VAL A N 1
ATOM 763 C CA . VAL A 1 97 ? -10.317 7.802 5.240 1.00 90.75 97 VAL A CA 1
ATOM 764 C C . VAL A 1 97 ? -9.423 7.134 4.206 1.00 90.75 97 VAL A C 1
ATOM 766 O O . VAL A 1 97 ? -8.827 6.092 4.474 1.00 90.75 97 VAL A O 1
ATOM 769 N N . ASN A 1 98 ? -9.278 7.775 3.048 1.00 91.31 98 ASN A N 1
ATOM 770 C CA . ASN A 1 98 ? -8.425 7.300 1.964 1.00 91.31 98 ASN A CA 1
ATOM 771 C C . ASN A 1 98 ? -6.961 7.677 2.189 1.00 91.31 98 ASN A C 1
ATOM 773 O O . ASN A 1 98 ? -6.630 8.828 2.476 1.00 91.31 98 ASN A O 1
ATOM 777 N N . TYR A 1 99 ? -6.081 6.708 1.977 1.00 90.94 99 TYR A N 1
ATOM 778 C CA . TYR A 1 99 ? -4.641 6.852 2.080 1.00 90.94 99 TYR A CA 1
ATOM 779 C C . TYR A 1 99 ? -3.963 6.453 0.776 1.00 90.94 99 TYR A C 1
ATOM 781 O O . TYR A 1 99 ? -4.392 5.534 0.077 1.00 90.94 99 TYR A O 1
ATOM 789 N N . THR A 1 100 ? -2.877 7.153 0.461 1.00 91.06 100 THR A N 1
ATOM 790 C CA . THR A 1 100 ? -2.017 6.857 -0.685 1.00 91.06 100 THR A CA 1
ATOM 791 C C . THR A 1 100 ? -0.572 6.724 -0.230 1.00 91.06 100 THR A C 1
ATOM 793 O O . THR A 1 100 ? -0.054 7.558 0.516 1.00 91.06 100 THR A O 1
ATOM 796 N N . VAL A 1 101 ? 0.088 5.678 -0.712 1.00 89.19 101 VAL A N 1
ATOM 797 C CA . VAL A 1 101 ? 1.492 5.379 -0.451 1.00 89.19 101 VAL A CA 1
ATOM 798 C C . VAL A 1 101 ? 2.180 5.116 -1.784 1.00 89.19 101 VAL A C 1
ATOM 800 O O . VAL A 1 101 ? 1.846 4.165 -2.485 1.00 89.19 101 VAL A O 1
ATOM 803 N N . GLN A 1 102 ? 3.156 5.949 -2.132 1.00 88.81 102 GLN A N 1
ATOM 804 C CA . GLN A 1 102 ? 3.980 5.761 -3.327 1.00 88.81 102 GLN A CA 1
ATOM 805 C C . GLN A 1 102 ? 5.337 5.196 -2.920 1.00 88.81 102 GLN A C 1
ATOM 807 O O . GLN A 1 102 ? 5.946 5.683 -1.964 1.00 88.81 102 GLN A O 1
ATOM 812 N N . PHE A 1 103 ? 5.812 4.179 -3.633 1.00 87.81 103 PHE A N 1
ATOM 813 C CA . PHE A 1 103 ? 7.098 3.552 -3.349 1.00 87.81 103 PHE A CA 1
ATOM 814 C C . PHE A 1 103 ? 7.735 2.983 -4.609 1.00 87.81 103 PHE A C 1
ATOM 816 O O . PHE A 1 103 ? 7.061 2.684 -5.590 1.00 87.81 103 PHE A O 1
ATOM 823 N N . ILE A 1 104 ? 9.053 2.830 -4.570 1.00 88.12 104 ILE A N 1
ATOM 824 C CA . ILE A 1 104 ? 9.834 2.239 -5.651 1.00 88.12 104 ILE A CA 1
ATOM 825 C C . ILE A 1 104 ? 10.441 0.947 -5.129 1.00 88.12 104 ILE A C 1
ATOM 827 O O . ILE A 1 104 ? 10.933 0.897 -4.000 1.00 88.12 104 ILE A O 1
ATOM 831 N N . THR A 1 105 ? 10.415 -0.093 -5.947 1.00 85.06 105 THR A N 1
ATOM 832 C CA . THR A 1 105 ? 11.167 -1.315 -5.694 1.00 85.06 105 THR A CA 1
ATOM 833 C C . THR A 1 105 ? 12.449 -1.279 -6.506 1.00 85.06 105 THR A C 1
ATOM 835 O O . THR A 1 105 ? 12.436 -1.200 -7.730 1.00 85.06 105 THR A O 1
ATOM 838 N N . ASP A 1 106 ? 13.589 -1.350 -5.835 1.00 77.62 106 ASP A N 1
ATOM 839 C CA . ASP A 1 106 ? 14.894 -1.515 -6.466 1.00 77.62 106 ASP A CA 1
ATOM 840 C C . ASP A 1 106 ? 15.595 -2.762 -5.889 1.00 77.62 106 ASP A C 1
ATOM 842 O O . ASP A 1 106 ? 14.953 -3.696 -5.387 1.00 77.62 106 ASP A O 1
ATOM 846 N N . ASN A 1 107 ? 16.922 -2.832 -6.001 1.00 74.00 107 ASN A N 1
ATOM 847 C CA . ASN A 1 107 ? 17.707 -3.923 -5.418 1.00 74.00 107 ASN A CA 1
ATOM 848 C C . ASN A 1 107 ? 17.905 -3.806 -3.896 1.00 74.00 107 ASN A C 1
ATOM 850 O O . ASN A 1 107 ? 18.557 -4.672 -3.311 1.00 74.00 107 ASN A O 1
ATOM 854 N N . SER A 1 108 ? 17.375 -2.767 -3.253 1.00 67.56 108 SER A N 1
ATOM 855 C CA . SER A 1 108 ? 17.493 -2.545 -1.817 1.00 67.56 108 SER A CA 1
ATOM 856 C C . SER A 1 108 ? 16.437 -3.340 -1.033 1.00 67.56 108 SER A C 1
ATOM 858 O O . SER A 1 108 ? 15.305 -3.517 -1.496 1.00 67.56 108 SER A O 1
ATOM 860 N N . PRO A 1 109 ? 16.770 -3.858 0.162 1.00 64.31 109 PRO A N 1
ATOM 861 C CA . PRO A 1 109 ? 15.805 -4.535 1.016 1.00 64.31 109 PRO A CA 1
ATOM 862 C C . PRO A 1 109 ? 14.923 -3.545 1.796 1.00 64.31 109 PRO A C 1
ATOM 864 O O . PRO A 1 109 ? 15.407 -2.529 2.279 1.00 64.31 109 PRO A O 1
ATOM 867 N N . ILE A 1 110 ? 13.655 -3.937 1.976 1.00 60.97 110 ILE A N 1
ATOM 868 C CA . ILE A 1 110 ? 12.625 -3.397 2.888 1.00 60.97 110 ILE A CA 1
ATOM 869 C C . ILE A 1 110 ? 12.448 -1.873 2.825 1.00 60.97 110 ILE A C 1
ATOM 871 O O . ILE A 1 110 ? 13.212 -1.102 3.403 1.00 60.97 110 ILE A O 1
ATOM 875 N N . VAL A 1 111 ? 11.350 -1.444 2.204 1.00 66.06 111 VAL A N 1
ATOM 876 C CA . VAL A 1 111 ? 10.986 -0.030 2.111 1.00 66.06 111 VAL A CA 1
ATOM 877 C C . VAL A 1 111 ? 9.883 0.255 3.128 1.00 66.06 111 VAL A C 1
ATOM 879 O O . VAL A 1 111 ? 8.794 -0.309 3.064 1.00 66.06 111 VAL A O 1
ATOM 882 N N . TYR A 1 112 ? 10.157 1.138 4.083 1.00 69.38 112 TYR A N 1
ATOM 883 C CA . TYR A 1 112 ? 9.111 1.736 4.910 1.00 69.38 112 TYR A CA 1
ATOM 884 C C . TYR A 1 112 ? 8.674 3.034 4.256 1.00 69.38 112 TYR A C 1
ATOM 886 O O . TYR A 1 112 ? 9.507 3.896 3.970 1.00 69.38 112 TYR A O 1
ATOM 894 N N . THR A 1 113 ? 7.374 3.191 4.045 1.00 70.25 113 THR A N 1
ATOM 895 C CA . THR A 1 113 ? 6.830 4.383 3.396 1.00 70.25 113 THR A CA 1
ATOM 896 C C . THR A 1 113 ? 5.734 5.005 4.225 1.00 70.25 113 THR A C 1
ATOM 898 O O . THR A 1 113 ? 4.879 4.317 4.784 1.00 70.25 113 THR A O 1
ATOM 901 N N . LYS A 1 114 ? 5.760 6.335 4.263 1.00 72.81 114 LYS A N 1
ATOM 902 C CA . LYS A 1 114 ? 4.749 7.120 4.952 1.00 72.81 114 LYS A CA 1
ATOM 903 C C . LYS A 1 114 ? 3.491 7.208 4.112 1.00 72.81 114 LYS A C 1
ATOM 905 O O . LYS A 1 114 ? 3.560 7.435 2.904 1.00 72.81 114 LYS A O 1
ATOM 910 N N . ALA A 1 115 ? 2.366 7.057 4.784 1.00 74.44 115 ALA A N 1
ATOM 911 C CA . ALA A 1 115 ? 1.067 7.256 4.182 1.00 74.44 115 ALA A CA 1
ATOM 912 C C . ALA A 1 115 ? 0.659 8.725 4.193 1.00 74.44 115 ALA A C 1
ATOM 914 O O . ALA A 1 115 ? 0.897 9.443 5.166 1.00 74.44 115 ALA A O 1
ATOM 915 N N . TYR A 1 116 ? -0.014 9.149 3.127 1.00 74.50 116 TYR A N 1
ATOM 916 C CA . TYR A 1 116 ? -0.657 10.454 3.044 1.00 74.50 116 TYR A CA 1
ATOM 917 C C . TYR A 1 116 ? -2.169 10.244 3.024 1.00 74.50 116 TYR A C 1
ATOM 919 O O . TYR A 1 116 ? -2.665 9.497 2.181 1.00 74.50 116 TYR A O 1
ATOM 927 N N . SER A 1 117 ? -2.887 10.866 3.960 1.00 73.25 117 SER A N 1
ATOM 928 C CA . SER A 1 117 ? -4.350 10.928 3.917 1.00 73.25 117 SER A CA 1
ATOM 929 C C . SER A 1 117 ? -4.780 11.998 2.918 1.00 73.25 117 SER A C 1
ATOM 931 O O . SER A 1 117 ? -4.255 13.115 2.983 1.00 73.25 117 SER A O 1
ATOM 933 N N . ASN A 1 118 ? -5.720 11.660 2.038 1.00 61.69 118 ASN A N 1
ATOM 934 C CA . ASN A 1 118 ? -6.363 12.618 1.133 1.00 61.69 118 ASN A CA 1
ATOM 935 C C . ASN A 1 118 ? -7.509 13.374 1.811 1.00 61.69 118 ASN A C 1
ATOM 937 O O . ASN A 1 118 ? -8.154 12.789 2.711 1.00 61.69 118 ASN A O 1
#

Radius of gyration: 20.96 Å; chains: 1; bounding box: 59×26×70 Å

Organism: NCBI:txid208224

Foldseek 3Di:
DDDDDDDDPPPPPPPPPPPPVVADAFWWKDFQFKIWTAGPPWFWWQWKWKWKDAQVDPPDDTDTPDIDGDGGTPRDMDTDHDDARMWMWMWTATPNWIWIWIDHHHPDGMDTTHIDTD